Protein AF-A0A180F487-F1 (afdb_monomer)

Sequence (135 aa):
MVRAKCQLHAMEHLHHRNARVTALKTRQIEFYTQAAEEIEAEIRKPAEEDRELEEKADRITKVKGLGLITAVTVLCETNGFRLFDNIRQAVSYAGLDVVLKESGKFKGRTRISKKGNAAVRQCLFNAGPAGSRSQ

Mean predicted aligned error: 9.25 Å

Secondary structure (DSSP, 8-state):
-HHHHHHHHHHHSSSS--HHHHHHHHHHHHHHHHHHHHHHHHHHHHHHH-HHHHHHHHHHHTSTT--HHHHHHHHHHTGGGTT-SSHHHHHHHTT-SEE--EETTEEPPPEE---S-HHHHHHHHHHHHHTTS--

pLDDT: mean 81.91, std 11.96, range [32.22, 94.06]

Foldseek 3Di:
DVVLVVVLVVLVPDPDRDPVVSVVSVVVVVVVVVVVVVVVVVLVVVCVVDPVNVVQLVVVPVPQQADSVLSSQLCVLCVNVPVDPDPVVVCVQLQQDWDFDDDPPDTDDIDRRCPHDPSNVVSVVNSVVVRVPPD

Nearest PDB structures (foldseek):
  8wt6-assembly1_D  TM=7.788E-01  e=7.119E-05  Escherichia coli
  8wt9-assembly1_D  TM=7.759E-01  e=2.575E-03  Escherichia coli
  8wt7-assembly1_C  TM=8.451E-01  e=1.916E-02  Escherichia coli
  8tqe-assembly1_E  TM=2.520E-01  e=1.948E+00  Xenorhabdus nematophila

Radius of gyration: 20.41 Å; Cα contacts (8 Å, |Δi|>4): 108; chains: 1; bounding box: 51×30×61 Å

Solvent-accessible surface area (backbone atoms only — not comparable to full-atom values): 7703 Å² total; per-residue (Å²): 108,70,70,60,52,53,48,49,53,53,51,70,71,39,96,78,59,53,69,68,60,51,53,54,50,52,53,49,52,50,53,54,49,51,54,48,53,53,52,52,52,62,56,45,52,60,39,71,70,36,64,74,52,33,58,52,30,54,62,47,34,70,44,80,42,39,47,68,69,51,27,49,51,46,34,64,80,39,60,71,50,73,87,48,95,45,70,65,56,51,36,42,46,33,13,66,37,76,38,77,49,69,57,102,90,44,84,51,77,72,39,63,55,66,79,24,44,62,67,52,34,50,48,56,60,58,20,61,65,54,54,77,70,75,123

Structure (mmCIF, N/CA/C/O backbone):
data_AF-A0A180F487-F1
#
_entry.id   AF-A0A180F487-F1
#
loop_
_atom_site.group_PDB
_atom_site.id
_atom_site.type_symbol
_atom_site.label_atom_id
_atom_site.label_alt_id
_atom_site.label_comp_id
_atom_site.label_asym_id
_atom_site.label_entity_id
_atom_site.label_seq_id
_atom_site.pdbx_PDB_ins_code
_atom_site.Cartn_x
_atom_site.Cartn_y
_atom_site.Cartn_z
_atom_site.occupancy
_atom_site.B_iso_or_equiv
_atom_site.auth_seq_id
_atom_site.auth_comp_id
_atom_site.auth_asym_id
_atom_site.auth_atom_id
_atom_site.pdbx_PDB_model_num
ATOM 1 N N . MET A 1 1 ? 6.732 0.567 -8.943 1.00 75.06 1 MET A N 1
ATOM 2 C CA . MET A 1 1 ? 6.860 1.277 -10.239 1.00 75.06 1 MET A CA 1
ATOM 3 C C . MET A 1 1 ? 7.899 2.398 -10.242 1.00 75.06 1 MET A C 1
ATOM 5 O O . MET A 1 1 ? 8.793 2.349 -11.076 1.00 75.06 1 MET A O 1
ATOM 9 N N . VAL A 1 2 ? 7.853 3.365 -9.314 1.00 79.69 2 VAL A N 1
ATOM 10 C CA . VAL A 1 2 ? 8.762 4.541 -9.291 1.00 79.69 2 VAL A CA 1
ATOM 11 C C . VAL A 1 2 ? 10.245 4.169 -9.420 1.00 79.69 2 VAL A C 1
ATOM 13 O O . VAL A 1 2 ? 10.925 4.644 -10.320 1.00 79.69 2 VAL A O 1
ATOM 16 N N . ARG A 1 3 ? 10.734 3.237 -8.593 1.00 82.31 3 ARG A N 1
ATOM 17 C CA . ARG A 1 3 ? 12.135 2.784 -8.635 1.00 82.31 3 ARG A CA 1
ATOM 18 C C . ARG A 1 3 ? 12.537 2.183 -9.986 1.00 82.31 3 ARG A C 1
ATOM 20 O O . ARG A 1 3 ? 13.636 2.451 -10.451 1.00 82.31 3 ARG A O 1
ATOM 27 N N . ALA A 1 4 ? 11.658 1.399 -10.609 1.00 83.00 4 ALA A N 1
ATOM 28 C CA . ALA A 1 4 ? 11.923 0.785 -11.909 1.00 83.00 4 ALA A CA 1
ATOM 29 C C . ALA A 1 4 ? 12.000 1.843 -13.023 1.00 83.00 4 ALA A C 1
ATOM 31 O O . ALA A 1 4 ? 12.895 1.778 -13.858 1.00 83.00 4 ALA A O 1
ATOM 32 N N . LYS A 1 5 ? 11.133 2.867 -12.983 1.00 85.19 5 LYS A N 1
ATOM 33 C CA . LYS A 1 5 ? 11.191 4.018 -13.902 1.00 85.19 5 LYS A CA 1
ATOM 34 C C . LYS A 1 5 ? 12.473 4.837 -13.709 1.00 85.19 5 LYS A C 1
ATOM 36 O O . LYS A 1 5 ? 13.135 5.160 -14.687 1.00 85.19 5 LYS A O 1
ATOM 41 N N . CYS A 1 6 ? 12.882 5.097 -12.464 1.00 87.06 6 CYS A N 1
ATOM 42 C CA . CYS A 1 6 ? 14.160 5.761 -12.177 1.00 87.06 6 CYS A CA 1
ATOM 43 C C . CYS A 1 6 ? 15.366 4.944 -12.667 1.00 87.06 6 CYS A C 1
ATOM 45 O O . CYS A 1 6 ? 16.328 5.509 -13.173 1.00 87.06 6 CYS A O 1
ATOM 47 N N . GLN A 1 7 ? 15.316 3.616 -12.528 1.00 86.19 7 GLN A N 1
ATOM 48 C CA . GLN A 1 7 ? 16.355 2.723 -13.042 1.00 86.19 7 GLN A CA 1
ATOM 49 C C . GLN A 1 7 ? 16.417 2.748 -14.568 1.00 86.19 7 GLN A C 1
ATOM 51 O O . GLN A 1 7 ? 17.514 2.839 -15.105 1.00 86.19 7 GLN A O 1
ATOM 56 N N . LEU A 1 8 ? 15.271 2.707 -15.256 1.00 88.00 8 LEU A N 1
ATOM 57 C CA . LEU A 1 8 ? 15.217 2.832 -16.713 1.00 88.00 8 LEU A CA 1
ATOM 58 C C . LEU A 1 8 ? 15.822 4.165 -17.166 1.00 88.00 8 LEU A C 1
ATOM 60 O O . LEU A 1 8 ? 16.715 4.161 -18.003 1.00 88.00 8 LEU A O 1
ATOM 64 N N . HIS A 1 9 ? 15.416 5.273 -16.543 1.00 86.81 9 HIS A N 1
ATOM 65 C CA . HIS A 1 9 ? 15.960 6.600 -16.832 1.00 86.81 9 HIS A CA 1
ATOM 66 C C . HIS A 1 9 ? 17.487 6.636 -16.664 1.00 86.81 9 HIS A C 1
ATOM 68 O O . HIS A 1 9 ? 18.208 7.046 -17.567 1.00 86.81 9 HIS A O 1
ATOM 74 N N . ALA A 1 10 ? 18.008 6.113 -15.549 1.00 87.44 10 ALA A N 1
ATOM 75 C CA . ALA A 1 10 ? 19.452 6.005 -15.350 1.00 87.44 10 ALA A CA 1
ATOM 76 C C . ALA A 1 10 ? 20.128 5.151 -16.440 1.00 87.44 10 ALA A C 1
ATOM 78 O O . ALA A 1 10 ? 21.191 5.518 -16.928 1.00 87.44 10 ALA A O 1
ATOM 79 N N . MET A 1 11 ? 19.508 4.039 -16.853 1.00 86.19 11 MET A N 1
ATOM 80 C CA . MET A 1 11 ? 20.030 3.158 -17.905 1.00 86.19 11 MET A CA 1
ATOM 81 C C . MET A 1 11 ? 20.053 3.811 -19.293 1.00 86.19 11 MET A C 1
ATOM 83 O O . MET A 1 11 ? 20.912 3.476 -20.109 1.00 86.19 11 MET A O 1
ATOM 87 N N . GLU A 1 12 ? 19.131 4.730 -19.570 1.00 85.06 12 GLU A N 1
ATOM 88 C CA . GLU A 1 12 ? 19.076 5.486 -20.824 1.00 85.06 12 GLU A CA 1
ATOM 89 C C . GLU A 1 12 ? 20.152 6.572 -20.911 1.00 85.06 12 GLU A C 1
ATOM 91 O O . GLU A 1 12 ? 20.618 6.868 -22.010 1.00 85.06 12 GLU A O 1
ATOM 96 N N . HIS A 1 13 ? 20.587 7.108 -19.767 1.00 85.56 13 HIS A N 1
ATOM 97 C CA . HIS A 1 13 ? 21.589 8.174 -19.670 1.00 85.56 13 HIS A CA 1
ATOM 98 C C . HIS A 1 13 ? 23.028 7.679 -19.409 1.00 85.56 13 HIS A C 1
ATOM 100 O O . HIS A 1 13 ? 23.933 8.491 -19.223 1.00 85.56 13 HIS A O 1
ATOM 106 N N . LEU A 1 14 ? 23.273 6.363 -19.406 1.00 81.25 14 LEU A N 1
ATOM 107 C CA . LEU A 1 14 ? 24.620 5.789 -19.283 1.00 81.25 14 LEU A CA 1
ATOM 108 C C . LEU A 1 14 ? 25.450 5.987 -20.565 1.00 81.25 14 LEU A C 1
ATOM 110 O O . LEU A 1 14 ? 24.953 5.791 -21.672 1.00 81.25 14 LEU A O 1
ATOM 114 N N . HIS A 1 15 ? 26.753 6.254 -20.405 1.00 75.44 15 HIS A N 1
ATOM 115 C CA . HIS A 1 15 ? 27.716 6.400 -21.512 1.00 75.44 15 HIS A CA 1
ATOM 116 C C . HIS A 1 15 ? 27.774 5.183 -22.456 1.00 75.44 15 HIS A C 1
ATOM 118 O O . HIS A 1 15 ? 27.992 5.343 -23.654 1.00 75.44 15 HIS A O 1
ATOM 124 N N . HIS A 1 16 ? 27.538 3.972 -21.941 1.00 78.19 16 HIS A N 1
ATOM 125 C CA . HIS A 1 16 ? 27.396 2.754 -22.741 1.00 78.19 16 HIS A CA 1
ATOM 126 C C . HIS A 1 16 ? 25.973 2.207 -22.618 1.00 78.19 16 HIS A C 1
ATOM 128 O O . HIS A 1 16 ? 25.679 1.362 -21.768 1.00 78.19 16 HIS A O 1
ATOM 134 N N . ARG A 1 17 ? 25.070 2.697 -23.472 1.00 76.44 17 ARG A N 1
ATOM 135 C CA . ARG A 1 17 ? 23.682 2.229 -23.506 1.00 76.44 17 ARG A CA 1
ATOM 136 C C . ARG A 1 17 ? 23.606 0.827 -24.104 1.00 76.44 17 ARG A C 1
ATOM 138 O O . ARG A 1 17 ? 23.983 0.601 -25.251 1.00 76.44 17 ARG A O 1
ATOM 145 N N . ASN A 1 18 ? 23.036 -0.109 -23.351 1.00 85.94 18 ASN A N 1
ATOM 146 C CA . ASN A 1 18 ? 22.671 -1.419 -23.876 1.00 85.94 18 ASN A CA 1
ATOM 147 C C . ASN A 1 18 ? 21.192 -1.415 -24.287 1.00 85.94 18 ASN A C 1
ATOM 149 O O . ASN A 1 18 ? 20.306 -1.568 -23.444 1.00 85.94 18 ASN A O 1
ATOM 153 N N . ALA A 1 19 ? 20.939 -1.264 -25.591 1.00 85.50 19 ALA A N 1
ATOM 154 C CA . ALA A 1 19 ? 19.588 -1.183 -26.154 1.00 85.50 19 ALA A CA 1
ATOM 155 C C . ALA A 1 19 ? 18.713 -2.403 -25.811 1.00 85.50 19 ALA A C 1
ATOM 157 O O . ALA A 1 19 ? 17.512 -2.266 -25.575 1.00 85.50 19 ALA A O 1
ATOM 158 N N . ARG A 1 20 ? 19.314 -3.598 -25.718 1.00 88.38 20 ARG A N 1
ATOM 159 C CA . ARG A 1 20 ? 18.599 -4.828 -25.350 1.00 88.38 20 ARG A CA 1
ATOM 160 C C . ARG A 1 20 ? 18.132 -4.792 -23.897 1.00 88.38 20 ARG A C 1
ATOM 162 O O . ARG A 1 20 ? 17.012 -5.202 -23.604 1.00 88.38 20 ARG A O 1
ATOM 169 N N . VAL A 1 21 ? 18.975 -4.303 -22.988 1.00 88.00 21 VAL A N 1
ATOM 170 C CA . VAL A 1 21 ? 18.644 -4.215 -21.557 1.00 88.00 21 VAL A CA 1
ATOM 171 C C . VAL A 1 21 ? 17.562 -3.167 -21.313 1.00 88.00 21 VAL A C 1
ATOM 173 O O . VAL A 1 21 ? 16.620 -3.445 -20.571 1.00 88.00 21 VAL A O 1
ATOM 176 N N . THR A 1 22 ? 17.646 -2.002 -21.966 1.00 89.19 22 THR A N 1
ATOM 177 C CA . THR A 1 22 ? 16.609 -0.967 -21.845 1.00 89.19 22 THR A CA 1
ATOM 178 C C . THR A 1 22 ? 15.274 -1.462 -22.391 1.00 89.19 22 THR A C 1
ATOM 180 O O . THR A 1 22 ? 14.278 -1.374 -21.684 1.00 89.19 22 THR A O 1
ATOM 183 N N . ALA A 1 23 ? 15.257 -2.089 -23.574 1.00 89.62 23 ALA A N 1
ATOM 184 C CA . ALA A 1 23 ? 14.033 -2.651 -24.152 1.00 89.62 23 ALA A CA 1
ATOM 185 C C . ALA A 1 23 ? 13.392 -3.718 -23.246 1.00 89.62 23 ALA A C 1
ATOM 187 O O . ALA A 1 23 ? 12.179 -3.719 -23.040 1.00 89.62 23 ALA A O 1
ATOM 188 N N . LEU A 1 24 ? 14.205 -4.596 -22.646 1.00 91.56 24 LEU A N 1
ATOM 189 C CA . LEU A 1 24 ? 13.714 -5.600 -21.701 1.00 91.56 24 LEU A CA 1
ATOM 190 C C . LEU A 1 24 ? 13.117 -4.956 -20.443 1.00 91.56 24 LEU A C 1
ATOM 192 O O . LEU A 1 24 ? 12.070 -5.403 -19.976 1.00 91.56 24 LEU A O 1
ATOM 196 N N . LYS A 1 25 ? 13.746 -3.907 -19.895 1.00 89.38 25 LYS A N 1
ATOM 197 C CA . LYS A 1 25 ? 13.193 -3.188 -18.738 1.00 89.38 25 LYS A CA 1
ATOM 198 C C . LYS A 1 25 ? 11.918 -2.429 -19.058 1.00 89.38 25 LYS A C 1
ATOM 200 O O . LYS A 1 25 ? 10.998 -2.496 -18.248 1.00 89.38 25 LYS A O 1
ATOM 205 N N . THR A 1 26 ? 11.833 -1.783 -20.214 1.00 92.62 26 THR A N 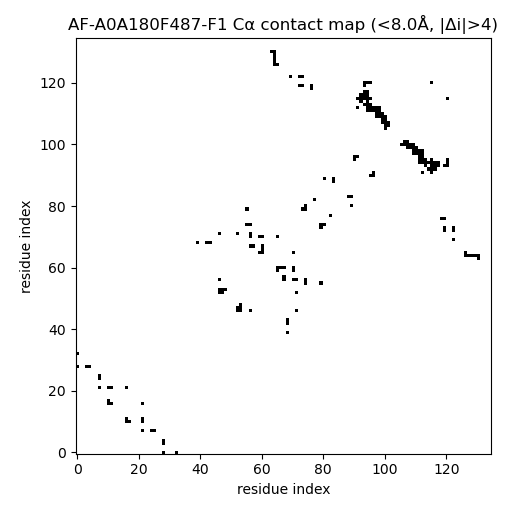1
ATOM 206 C CA . THR A 1 26 ? 10.604 -1.121 -20.662 1.00 92.62 26 THR A CA 1
ATOM 207 C C . THR A 1 26 ? 9.454 -2.119 -20.739 1.00 92.62 26 THR A C 1
ATOM 209 O O . THR A 1 26 ? 8.449 -1.927 -20.061 1.00 92.62 26 THR A O 1
ATOM 212 N N . ARG A 1 27 ? 9.654 -3.258 -21.415 1.00 93.75 27 ARG A N 1
ATOM 213 C CA . ARG A 1 27 ? 8.633 -4.312 -21.513 1.00 93.75 27 ARG A CA 1
ATOM 214 C C . ARG A 1 27 ? 8.200 -4.855 -20.149 1.00 93.75 27 ARG A C 1
ATOM 216 O O . ARG A 1 27 ? 7.027 -5.139 -19.937 1.00 93.75 27 ARG A O 1
ATOM 223 N N . GLN A 1 28 ? 9.136 -5.009 -19.209 1.00 92.50 28 GLN A N 1
ATOM 224 C CA . GLN A 1 28 ? 8.799 -5.414 -17.840 1.00 92.50 28 GLN A CA 1
ATOM 225 C C . GLN A 1 28 ? 7.949 -4.362 -17.122 1.00 92.50 28 GLN A C 1
ATOM 227 O O . GLN A 1 28 ? 6.993 -4.721 -16.443 1.00 92.50 28 GLN A O 1
ATOM 232 N N . ILE A 1 29 ? 8.288 -3.076 -17.254 1.00 92.69 29 ILE A N 1
ATOM 233 C CA . ILE A 1 29 ? 7.509 -1.983 -16.659 1.00 92.69 29 ILE A CA 1
ATOM 234 C C . ILE A 1 29 ? 6.097 -1.972 -17.243 1.00 92.69 29 ILE A C 1
ATOM 236 O O . ILE A 1 29 ? 5.145 -1.893 -16.475 1.00 92.69 29 ILE A O 1
ATOM 240 N N . GLU A 1 30 ? 5.951 -2.089 -18.560 1.00 93.88 30 GLU A N 1
ATOM 241 C CA . GLU A 1 30 ? 4.647 -2.146 -19.232 1.00 93.88 30 GLU A CA 1
ATOM 242 C C . GLU A 1 30 ? 3.810 -3.323 -18.730 1.00 93.88 30 GLU A C 1
ATOM 244 O O . GLU A 1 30 ? 2.695 -3.112 -18.263 1.00 93.88 30 GLU A O 1
ATOM 249 N N . PHE A 1 3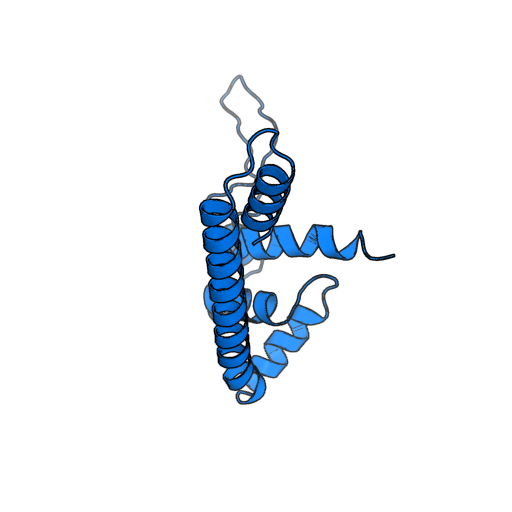1 ? 4.386 -4.529 -18.699 1.00 94.06 31 PHE A N 1
ATOM 250 C CA . PHE A 1 31 ? 3.710 -5.722 -18.186 1.00 94.06 31 PHE A CA 1
ATOM 251 C C . PHE A 1 31 ? 3.190 -5.528 -16.755 1.00 94.06 31 PHE A C 1
ATOM 253 O O . PHE A 1 31 ? 2.027 -5.797 -16.474 1.00 94.06 31 PHE A O 1
ATOM 260 N N . TYR A 1 32 ? 4.029 -5.021 -15.846 1.00 92.44 32 TYR A N 1
ATOM 261 C CA . TYR A 1 32 ? 3.601 -4.775 -14.467 1.00 92.44 32 TYR A CA 1
ATOM 262 C C . TYR A 1 32 ? 2.617 -3.609 -14.338 1.00 92.44 32 TYR A C 1
ATOM 264 O O . TYR A 1 32 ? 1.851 -3.591 -13.380 1.00 92.44 32 TYR A O 1
ATOM 272 N N . THR A 1 33 ? 2.645 -2.635 -15.255 1.00 91.25 33 THR A N 1
ATOM 273 C CA . THR A 1 33 ? 1.651 -1.548 -15.283 1.00 91.25 33 THR A CA 1
ATOM 274 C C . THR A 1 33 ? 0.288 -2.123 -15.626 1.00 91.25 33 THR A C 1
ATOM 276 O O . THR A 1 33 ? -0.653 -1.943 -14.865 1.00 91.25 33 THR A O 1
ATOM 279 N N . GLN A 1 34 ? 0.220 -2.884 -16.715 1.00 94.06 34 GLN A N 1
ATOM 280 C CA . GLN A 1 34 ? -1.019 -3.478 -17.186 1.00 94.06 34 GLN A CA 1
ATOM 281 C C . GLN A 1 34 ? -1.598 -4.465 -16.165 1.00 94.06 34 GLN A C 1
ATOM 283 O O . GLN A 1 34 ? -2.767 -4.369 -15.817 1.00 94.06 34 GLN A O 1
ATOM 288 N N . ALA A 1 35 ? -0.767 -5.350 -15.604 1.00 92.38 35 ALA A N 1
ATOM 289 C CA . ALA A 1 35 ? -1.216 -6.279 -14.569 1.00 92.38 35 ALA A CA 1
ATOM 290 C C . ALA A 1 35 ? -1.756 -5.553 -13.322 1.00 92.38 35 ALA A C 1
ATOM 292 O O . ALA A 1 35 ? -2.708 -6.017 -12.702 1.00 92.38 35 ALA A O 1
ATOM 293 N N . ALA A 1 36 ? -1.163 -4.413 -12.943 1.00 89.19 36 ALA A N 1
ATOM 294 C CA . ALA A 1 36 ? -1.672 -3.612 -11.833 1.00 89.19 36 ALA A CA 1
ATOM 295 C C . ALA A 1 36 ? -3.038 -2.993 -12.161 1.00 89.19 36 ALA A C 1
ATOM 297 O O . ALA A 1 36 ? -3.939 -3.077 -11.336 1.00 89.19 36 ALA A O 1
ATOM 298 N N . GLU A 1 37 ? -3.211 -2.430 -13.358 1.00 91.06 37 GLU A N 1
ATOM 299 C CA . GLU A 1 37 ? -4.487 -1.856 -13.807 1.00 91.06 37 GLU A CA 1
ATOM 300 C C . GLU A 1 37 ? -5.602 -2.909 -13.885 1.00 91.06 37 GLU A C 1
ATOM 302 O O . GLU A 1 37 ? -6.724 -2.656 -13.448 1.00 91.06 37 GLU A O 1
ATOM 307 N N . GLU A 1 38 ? -5.290 -4.109 -14.380 1.00 93.31 38 GLU A N 1
ATOM 308 C CA . GLU A 1 38 ? -6.225 -5.238 -14.430 1.00 93.31 38 GLU A CA 1
ATOM 309 C C . GLU A 1 38 ? -6.685 -5.643 -13.022 1.00 93.31 38 GLU A C 1
ATOM 311 O O . GLU A 1 38 ? -7.887 -5.733 -12.764 1.00 93.31 38 GLU A O 1
ATOM 316 N N . ILE A 1 39 ? -5.747 -5.794 -12.081 1.00 90.81 39 ILE A N 1
ATOM 317 C CA . ILE A 1 39 ? -6.062 -6.110 -10.679 1.00 90.81 39 ILE A CA 1
ATOM 318 C C . ILE A 1 39 ? -6.881 -4.985 -10.030 1.00 90.81 39 ILE A C 1
ATOM 320 O O . ILE A 1 39 ? -7.836 -5.252 -9.302 1.00 90.81 39 ILE A O 1
ATOM 324 N N . GLU A 1 40 ? -6.540 -3.720 -10.279 1.00 88.88 40 GLU A N 1
ATOM 325 C CA . GLU A 1 40 ? -7.296 -2.583 -9.745 1.00 88.88 40 GLU A CA 1
ATOM 326 C C . GLU A 1 40 ? -8.741 -2.563 -10.266 1.00 88.88 40 GLU A C 1
ATOM 328 O O . GLU A 1 40 ? -9.669 -2.292 -9.498 1.00 88.88 40 GLU A O 1
ATOM 333 N N . ALA A 1 41 ? -8.953 -2.900 -11.540 1.00 88.94 41 ALA A N 1
ATOM 334 C CA . ALA A 1 41 ? -10.285 -3.033 -12.119 1.00 88.94 41 ALA A CA 1
ATOM 335 C C . ALA A 1 41 ? -11.066 -4.212 -11.514 1.00 88.94 41 ALA A C 1
ATOM 337 O O . ALA A 1 41 ? -12.259 -4.079 -11.232 1.00 88.94 41 ALA A O 1
ATOM 338 N N . GLU A 1 42 ? -10.409 -5.348 -11.268 1.00 89.38 42 GLU A N 1
ATOM 339 C CA . GLU A 1 42 ? -11.021 -6.497 -10.591 1.00 89.38 42 GLU A CA 1
ATOM 340 C C . GLU A 1 42 ? -11.416 -6.198 -9.146 1.00 89.38 42 GLU A C 1
ATOM 342 O O . GLU A 1 42 ? -12.449 -6.685 -8.704 1.00 89.38 42 GLU A O 1
ATOM 347 N N . ILE A 1 43 ? -10.647 -5.378 -8.423 1.00 86.62 43 ILE A N 1
ATOM 348 C CA . ILE A 1 43 ? -10.986 -4.938 -7.059 1.00 86.62 43 ILE A CA 1
ATOM 349 C C . ILE A 1 43 ? -12.161 -3.956 -7.071 1.00 86.62 43 ILE A C 1
ATOM 351 O O . ILE A 1 43 ? -12.988 -3.957 -6.159 1.00 86.62 43 ILE A O 1
ATOM 355 N N . ARG A 1 44 ? -12.242 -3.098 -8.092 1.00 86.31 44 ARG A N 1
ATOM 356 C CA . ARG A 1 44 ? -13.286 -2.076 -8.193 1.00 86.31 44 ARG A CA 1
ATOM 357 C C . ARG A 1 44 ? -14.675 -2.683 -8.412 1.00 86.31 44 ARG A C 1
ATOM 359 O O . ARG A 1 44 ? -15.615 -2.223 -7.780 1.00 86.31 44 ARG A O 1
ATOM 366 N N . LYS A 1 45 ? -14.793 -3.738 -9.226 1.00 86.75 45 LYS A N 1
ATOM 367 C CA . LYS A 1 45 ? -16.072 -4.431 -9.483 1.00 86.75 45 LYS A CA 1
ATOM 368 C C . LYS A 1 45 ? -16.834 -4.822 -8.201 1.00 86.75 45 LYS A C 1
ATOM 370 O O . LYS A 1 45 ? -17.930 -4.309 -8.005 1.00 86.75 45 LYS A O 1
ATOM 375 N N . PRO A 1 46 ? -16.279 -5.637 -7.282 1.00 83.62 46 PRO A N 1
ATOM 376 C CA . PRO A 1 46 ? -16.977 -6.006 -6.054 1.00 83.62 46 PRO A CA 1
ATOM 377 C C . PRO A 1 46 ? -17.171 -4.816 -5.107 1.00 83.62 46 PRO A C 1
ATOM 379 O O . PRO A 1 46 ? -18.115 -4.820 -4.326 1.00 83.62 46 PRO A O 1
ATOM 382 N N . ALA A 1 47 ? -16.308 -3.794 -5.167 1.00 81.56 47 ALA A N 1
ATOM 383 C CA . ALA A 1 47 ? -16.468 -2.583 -4.365 1.00 81.56 47 ALA A CA 1
ATOM 384 C C . ALA A 1 47 ? -17.654 -1.710 -4.811 1.00 81.56 47 ALA A C 1
ATOM 386 O O . ALA A 1 47 ? -18.190 -0.983 -3.982 1.00 81.56 47 ALA A O 1
ATOM 387 N N . GLU A 1 48 ? -18.044 -1.778 -6.086 1.00 80.31 48 GLU A N 1
ATOM 388 C CA . GLU A 1 48 ? -19.200 -1.068 -6.654 1.00 80.31 48 GLU A CA 1
ATOM 389 C C . GLU A 1 48 ? -20.482 -1.928 -6.623 1.00 80.31 48 GLU A C 1
ATOM 391 O O . GLU A 1 48 ? -21.586 -1.397 -6.550 1.00 80.31 48 GLU A O 1
ATOM 396 N N . GLU A 1 49 ? -20.363 -3.259 -6.659 1.00 87.00 49 GLU A N 1
ATOM 397 C CA . GLU A 1 49 ? -21.509 -4.182 -6.614 1.00 87.00 49 GLU A CA 1
ATOM 398 C C . GLU A 1 49 ? -22.056 -4.403 -5.190 1.00 87.00 49 GLU A C 1
ATOM 400 O O . GLU A 1 49 ? -23.262 -4.598 -5.008 1.00 87.00 49 GLU A O 1
ATOM 405 N N . ASP A 1 50 ? -21.195 -4.373 -4.167 1.00 87.81 50 ASP A N 1
ATOM 406 C CA . ASP A 1 50 ? -21.597 -4.507 -2.765 1.00 87.81 50 ASP A CA 1
ATOM 407 C C . ASP A 1 50 ? -21.863 -3.132 -2.138 1.00 87.81 50 ASP A C 1
ATOM 409 O O . ASP A 1 50 ? -20.948 -2.401 -1.760 1.00 87.81 50 ASP A O 1
ATOM 413 N N . ARG A 1 51 ? -23.147 -2.811 -1.952 1.00 87.50 51 ARG A N 1
ATOM 414 C CA . ARG A 1 51 ? -23.597 -1.547 -1.355 1.00 87.50 51 ARG A CA 1
ATOM 415 C C . ARG A 1 51 ? -23.067 -1.311 0.067 1.00 87.50 51 ARG A C 1
ATOM 417 O O . ARG A 1 51 ? -22.808 -0.169 0.440 1.00 87.50 51 ARG A O 1
ATOM 424 N N . GLU A 1 52 ? -22.912 -2.354 0.889 1.00 86.88 52 GLU A N 1
ATOM 425 C CA . GLU A 1 52 ? -22.361 -2.192 2.246 1.00 86.88 52 GLU A CA 1
ATOM 426 C C . GLU A 1 52 ? -20.869 -1.834 2.175 1.00 86.88 52 GLU A C 1
ATOM 428 O O . GLU A 1 52 ? -20.375 -1.022 2.969 1.00 86.88 52 GLU A O 1
ATOM 433 N N . LEU A 1 53 ? -20.150 -2.433 1.225 1.00 84.75 53 LEU A N 1
ATOM 434 C CA . LEU A 1 53 ? -18.741 -2.154 0.979 1.00 84.75 53 LEU A CA 1
ATOM 435 C C . LEU A 1 53 ? -18.537 -0.754 0.388 1.00 84.75 53 LEU A C 1
ATOM 437 O O . LEU A 1 53 ? -17.686 -0.018 0.893 1.00 84.75 53 LEU A O 1
ATOM 441 N N . GLU A 1 54 ? -19.345 -0.369 -0.599 1.00 87.44 54 GLU A N 1
ATOM 442 C CA . GLU A 1 54 ? -19.353 0.956 -1.225 1.00 87.44 54 GLU A CA 1
ATOM 443 C C . GLU A 1 54 ? -19.552 2.052 -0.169 1.00 87.44 54 GLU A C 1
ATOM 445 O O . GLU A 1 54 ? -18.704 2.928 0.003 1.00 87.44 54 GLU A O 1
ATOM 450 N N . GLU A 1 55 ? -20.607 1.949 0.649 1.00 89.44 55 GLU A N 1
ATOM 451 C CA . GLU A 1 55 ? -20.911 2.939 1.687 1.00 89.44 55 GLU A CA 1
ATOM 452 C C . GLU A 1 55 ? -19.798 3.071 2.739 1.00 89.44 55 GLU A C 1
ATOM 454 O O . GLU A 1 55 ? -19.597 4.148 3.317 1.00 89.44 55 GLU A O 1
ATOM 459 N N . LYS A 1 56 ? -19.091 1.980 3.054 1.00 88.06 56 LYS A N 1
ATOM 460 C CA . LYS A 1 56 ? -17.952 2.009 3.983 1.00 88.06 56 LYS A CA 1
ATOM 461 C C . LYS A 1 56 ? -16.715 2.608 3.332 1.00 88.06 56 LYS A C 1
ATOM 463 O O . LYS A 1 56 ? -16.022 3.394 3.983 1.00 88.06 56 LYS A O 1
ATOM 468 N N . ALA A 1 57 ? -16.440 2.257 2.080 1.00 88.06 57 ALA A N 1
ATOM 469 C CA . ALA A 1 57 ? -15.323 2.802 1.327 1.00 88.06 57 ALA A CA 1
ATOM 470 C C . ALA A 1 57 ? -15.486 4.317 1.151 1.00 88.06 57 ALA A C 1
ATOM 472 O O . ALA A 1 57 ? -14.563 5.061 1.480 1.00 88.06 57 ALA A O 1
ATOM 473 N N . ASP A 1 58 ? -16.684 4.780 0.793 1.00 88.31 58 ASP A N 1
ATOM 474 C CA . ASP A 1 58 ? -17.028 6.198 0.643 1.00 88.31 58 ASP A CA 1
ATOM 475 C C . ASP A 1 58 ? -16.843 7.012 1.923 1.00 88.31 58 ASP A C 1
ATOM 477 O O . ASP A 1 58 ? -16.417 8.170 1.904 1.00 88.31 58 ASP A O 1
ATOM 481 N N . ARG A 1 59 ? -17.134 6.422 3.086 1.00 87.94 59 ARG A N 1
ATOM 482 C CA . ARG A 1 59 ? -16.866 7.085 4.371 1.00 87.94 59 ARG A CA 1
ATOM 483 C C . ARG A 1 59 ? -15.373 7.294 4.605 1.00 87.94 59 ARG A C 1
ATOM 485 O O . ARG A 1 59 ? -14.998 8.313 5.180 1.00 87.94 59 ARG A O 1
ATOM 492 N N . ILE A 1 60 ? -14.534 6.355 4.173 1.00 85.75 60 ILE A N 1
ATOM 493 C CA . ILE A 1 60 ? -13.080 6.428 4.345 1.00 85.75 60 ILE A CA 1
ATOM 494 C C . ILE A 1 60 ? -12.457 7.377 3.313 1.00 85.75 60 ILE A C 1
ATOM 496 O O . ILE A 1 60 ? -11.617 8.197 3.679 1.00 85.75 60 ILE A O 1
ATOM 500 N N . THR A 1 61 ? -12.880 7.325 2.048 1.00 86.75 61 THR A N 1
ATOM 501 C CA . THR A 1 61 ? -12.338 8.169 0.964 1.00 86.75 61 THR A CA 1
ATOM 502 C C . THR A 1 61 ? -12.658 9.658 1.130 1.00 86.75 61 THR A C 1
ATOM 504 O O . THR A 1 61 ? -11.940 10.500 0.593 1.00 86.75 61 THR A O 1
ATOM 507 N N . LYS A 1 62 ? -13.660 10.024 1.945 1.00 86.38 62 LYS A N 1
ATOM 508 C CA . LYS A 1 62 ? -13.899 11.421 2.370 1.00 86.38 62 LYS A CA 1
ATOM 509 C C . LYS A 1 62 ? -12.709 12.051 3.098 1.00 86.38 62 LYS A C 1
ATOM 511 O O . LYS A 1 62 ? -12.591 13.276 3.137 1.00 86.38 62 LYS A O 1
ATOM 516 N N . VAL A 1 63 ? -11.824 11.247 3.685 1.00 82.38 63 VAL A N 1
ATOM 517 C CA . VAL A 1 63 ? -10.577 11.750 4.261 1.00 82.38 63 VAL A CA 1
ATOM 518 C C . VAL A 1 63 ? -9.621 12.119 3.129 1.00 82.38 63 VAL A C 1
ATOM 520 O O . VAL A 1 63 ? -9.216 11.276 2.329 1.00 82.38 63 VAL A O 1
ATOM 523 N N . LYS A 1 64 ? -9.214 13.393 3.087 1.00 77.00 64 LYS A N 1
ATOM 524 C CA . LYS A 1 64 ? -8.286 13.906 2.072 1.00 77.00 64 LYS A CA 1
ATOM 525 C C . LYS A 1 64 ? -7.022 13.038 2.002 1.00 77.00 64 LYS A C 1
ATOM 527 O O . LYS A 1 64 ? -6.317 12.884 2.996 1.00 77.00 64 LYS A O 1
ATOM 532 N N . GLY A 1 65 ? -6.717 12.529 0.808 1.00 73.31 65 GLY A N 1
ATOM 533 C CA . GLY A 1 65 ? -5.535 11.701 0.550 1.00 73.31 65 GLY A CA 1
ATOM 534 C C . GLY A 1 65 ? -5.773 10.188 0.615 1.00 73.31 65 GLY A C 1
ATOM 535 O O . GLY A 1 65 ? -4.838 9.440 0.334 1.00 73.31 65 GLY A O 1
ATOM 536 N N . LEU A 1 66 ? -6.991 9.722 0.930 1.00 81.75 66 LEU A N 1
ATOM 537 C CA . LEU A 1 66 ? -7.370 8.308 0.826 1.00 81.75 66 LEU A CA 1
ATOM 538 C C . LEU A 1 66 ? -8.128 8.033 -0.479 1.00 81.75 66 LEU A C 1
ATOM 540 O O . LEU A 1 66 ? -9.204 8.573 -0.710 1.00 81.75 66 LEU A O 1
ATOM 544 N N . GLY A 1 67 ? -7.561 7.172 -1.328 1.00 84.94 67 GLY A N 1
ATOM 545 C CA . GLY A 1 67 ? -8.224 6.660 -2.532 1.00 84.94 67 GLY A CA 1
ATOM 546 C C . GLY A 1 67 ? -8.994 5.361 -2.273 1.00 84.94 67 GLY A C 1
ATOM 547 O O . GLY A 1 67 ? -8.796 4.712 -1.243 1.00 84.94 67 GLY A O 1
ATOM 548 N N . LEU A 1 68 ? -9.829 4.950 -3.234 1.00 86.31 68 LEU A N 1
ATOM 549 C CA . LEU A 1 68 ? -10.683 3.754 -3.144 1.00 86.31 68 LEU A CA 1
ATOM 550 C C . LEU A 1 68 ? -9.897 2.490 -2.770 1.00 86.31 68 LEU A C 1
ATOM 552 O O . LEU A 1 68 ? -10.237 1.815 -1.806 1.00 86.31 68 LEU A O 1
ATOM 556 N N . ILE A 1 69 ? -8.797 2.210 -3.473 1.00 87.50 69 ILE A N 1
ATOM 557 C CA . ILE A 1 69 ? -7.955 1.029 -3.216 1.00 87.50 69 ILE A CA 1
ATOM 558 C C . ILE A 1 69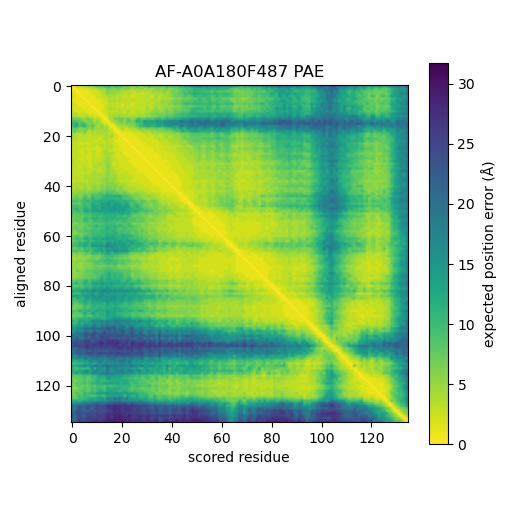 ? -7.424 1.042 -1.780 1.00 87.50 69 ILE A C 1
ATOM 560 O O . ILE A 1 69 ? -7.411 0.015 -1.106 1.00 87.50 69 ILE A O 1
ATOM 564 N N . THR A 1 70 ? -7.019 2.214 -1.279 1.00 86.69 70 THR A N 1
ATOM 565 C CA . THR A 1 70 ? -6.548 2.369 0.103 1.00 86.69 70 THR A CA 1
ATOM 566 C C . THR A 1 70 ? -7.674 2.115 1.103 1.00 86.69 70 THR A C 1
ATOM 568 O O . THR A 1 70 ? -7.450 1.435 2.101 1.00 86.69 70 THR A O 1
ATOM 571 N N . ALA A 1 71 ? -8.879 2.617 0.829 1.00 88.31 71 ALA A N 1
ATOM 572 C CA . ALA A 1 71 ? -10.051 2.392 1.668 1.00 88.31 71 ALA A CA 1
ATOM 573 C C . ALA A 1 71 ? -10.441 0.908 1.721 1.00 88.31 71 ALA A C 1
ATOM 575 O O . ALA A 1 71 ? -10.566 0.354 2.812 1.00 88.31 71 ALA A O 1
ATOM 576 N N . VAL A 1 72 ? -10.540 0.248 0.564 1.00 88.75 72 VAL A N 1
ATOM 577 C CA . VAL A 1 72 ? -10.828 -1.191 0.456 1.00 88.75 72 VAL A CA 1
ATOM 578 C C . VAL A 1 72 ? -9.754 -2.012 1.166 1.00 88.75 72 VAL A C 1
ATOM 580 O O . VAL A 1 72 ? -10.085 -2.873 1.972 1.00 88.75 72 VAL A O 1
ATOM 583 N N . THR A 1 73 ? -8.471 -1.689 0.972 1.00 88.19 73 THR A N 1
ATOM 584 C CA . THR A 1 73 ? -7.365 -2.372 1.668 1.00 88.19 73 THR A CA 1
ATOM 585 C C . THR A 1 73 ? -7.516 -2.270 3.186 1.00 88.19 73 THR A C 1
ATOM 587 O O . THR A 1 73 ? -7.416 -3.274 3.885 1.00 88.19 73 THR A O 1
ATOM 590 N N . VAL A 1 74 ? -7.804 -1.077 3.719 1.00 88.06 74 VAL A N 1
ATOM 591 C CA . VAL A 1 74 ? -8.026 -0.897 5.162 1.00 88.06 74 VAL A CA 1
ATOM 592 C C . VAL A 1 74 ? -9.239 -1.700 5.630 1.00 88.06 74 VAL A C 1
ATOM 594 O O . VAL A 1 74 ? -9.159 -2.350 6.670 1.00 88.06 74 VAL A O 1
ATOM 597 N N . LEU A 1 75 ? -10.341 -1.702 4.879 1.00 88.94 75 LEU A N 1
ATOM 598 C CA . LEU A 1 75 ? -11.536 -2.477 5.218 1.00 88.94 75 LEU A CA 1
ATOM 599 C C . LEU A 1 75 ? -11.261 -3.984 5.235 1.00 88.94 75 LEU A C 1
ATOM 601 O O . LEU A 1 75 ? -11.650 -4.641 6.197 1.00 88.94 75 LEU A O 1
ATOM 605 N N . CYS A 1 76 ? -10.549 -4.523 4.247 1.00 88.06 76 CYS A N 1
ATOM 606 C CA . CYS A 1 76 ? -10.182 -5.939 4.201 1.00 88.06 76 CYS A CA 1
ATOM 607 C C . CYS A 1 76 ? -9.259 -6.325 5.366 1.00 88.06 76 CYS A C 1
ATOM 609 O O . CYS A 1 76 ? -9.542 -7.274 6.092 1.00 88.06 76 CYS A O 1
ATOM 611 N N . GLU A 1 77 ? -8.203 -5.546 5.610 1.00 86.62 77 GLU A N 1
ATOM 612 C CA . GLU A 1 77 ? -7.218 -5.811 6.672 1.00 86.62 77 GLU A CA 1
ATOM 613 C C . GLU A 1 77 ? -7.787 -5.667 8.091 1.00 86.62 77 GLU A C 1
ATOM 615 O O . GLU A 1 77 ? -7.218 -6.183 9.056 1.00 86.62 77 GLU A O 1
ATOM 620 N N . THR A 1 78 ? -8.891 -4.931 8.238 1.00 87.12 78 THR A N 1
ATOM 621 C CA . THR A 1 78 ? -9.588 -4.714 9.516 1.00 87.12 78 THR A CA 1
ATOM 622 C C . THR A 1 78 ? -10.876 -5.522 9.640 1.00 87.12 78 THR A C 1
ATOM 624 O O . THR A 1 78 ? -11.559 -5.409 10.660 1.00 87.12 78 THR A O 1
ATOM 627 N N . ASN A 1 79 ? -11.233 -6.305 8.616 1.00 85.75 79 ASN A N 1
ATOM 628 C CA . ASN A 1 79 ? -12.528 -6.971 8.493 1.00 85.75 79 ASN A CA 1
ATOM 629 C C . ASN A 1 79 ? -13.709 -6.010 8.763 1.00 85.75 79 ASN A C 1
ATOM 631 O O . ASN A 1 79 ? -14.589 -6.273 9.586 1.00 85.75 79 ASN A O 1
ATOM 635 N N . GLY A 1 80 ? -13.675 -4.825 8.145 1.00 84.44 80 GLY A N 1
ATOM 636 C CA . GLY A 1 80 ? -14.672 -3.769 8.328 1.00 84.44 80 GLY A CA 1
ATOM 637 C C . GLY A 1 80 ? -14.752 -3.236 9.761 1.00 84.44 80 GLY A C 1
ATOM 638 O O . GLY A 1 80 ? -15.826 -2.838 10.201 1.00 84.44 80 GLY A O 1
ATOM 639 N N . PHE A 1 81 ? -13.637 -3.276 10.490 1.00 86.69 81 PHE A N 1
ATOM 640 C CA . PHE A 1 81 ? -13.514 -2.937 11.908 1.00 86.69 81 PHE A CA 1
ATOM 641 C C . PHE A 1 81 ? -14.323 -3.805 12.885 1.00 86.69 81 PHE A C 1
ATOM 643 O O . PHE A 1 81 ? -14.402 -3.475 14.065 1.00 86.69 81 PHE A O 1
ATOM 650 N N . ARG A 1 82 ? -14.878 -4.939 12.438 1.00 86.44 82 ARG A N 1
ATOM 651 C CA . ARG A 1 82 ? -15.741 -5.806 13.265 1.00 86.44 82 ARG A CA 1
ATOM 652 C C . ARG A 1 82 ? -15.048 -6.389 14.500 1.00 86.44 82 ARG A C 1
ATOM 654 O O . ARG A 1 82 ? -15.724 -6.812 15.426 1.00 86.44 82 ARG A O 1
ATOM 661 N N . LEU A 1 83 ? -13.717 -6.437 14.496 1.00 84.62 83 LEU A N 1
ATOM 662 C CA . LEU A 1 83 ? -12.899 -7.024 15.562 1.00 84.62 83 LEU A CA 1
ATOM 663 C C . LEU A 1 83 ? -12.384 -5.993 16.581 1.00 84.62 83 LEU A C 1
ATOM 665 O O . LEU A 1 83 ? -11.543 -6.334 17.411 1.00 84.62 83 LEU A O 1
ATOM 669 N N . PHE A 1 84 ? -12.834 -4.737 16.503 1.00 89.00 84 PHE A N 1
ATOM 670 C CA . PHE A 1 84 ? -12.399 -3.676 17.410 1.00 89.00 84 PHE A CA 1
ATOM 671 C C . PHE A 1 84 ? -13.571 -3.138 18.225 1.00 89.00 84 PHE A C 1
ATOM 673 O O . PHE A 1 84 ? -14.522 -2.589 17.677 1.00 89.00 84 PHE A O 1
ATOM 680 N N . ASP A 1 85 ? -13.437 -3.201 19.545 1.00 89.56 85 ASP A N 1
ATOM 681 C CA . ASP A 1 85 ? -14.385 -2.607 20.491 1.00 89.56 85 ASP A CA 1
ATOM 682 C C . ASP A 1 85 ? -14.106 -1.114 20.698 1.00 89.56 85 ASP A C 1
ATOM 684 O O . ASP A 1 85 ? -14.968 -0.348 21.128 1.00 89.56 85 ASP A O 1
ATOM 688 N N . ASN A 1 86 ? -12.866 -0.678 20.439 1.00 90.06 86 ASN A N 1
ATOM 689 C CA . ASN A 1 86 ? -12.471 0.717 20.589 1.00 90.06 86 ASN A CA 1
ATOM 690 C C . ASN A 1 86 ? -11.376 1.153 19.606 1.00 90.06 86 ASN A C 1
ATOM 692 O O . ASN A 1 86 ? -10.566 0.366 19.113 1.00 90.06 86 ASN A O 1
ATOM 696 N N . ILE A 1 87 ? -11.291 2.469 19.397 1.00 87.00 87 ILE A N 1
ATOM 697 C CA . ILE A 1 87 ? -10.318 3.079 18.484 1.00 87.00 87 ILE A CA 1
ATOM 698 C C . ILE A 1 87 ? -8.857 2.829 18.890 1.00 87.00 87 ILE A C 1
ATOM 700 O O . ILE A 1 87 ? -7.986 2.757 18.026 1.00 87.00 87 ILE A O 1
ATOM 704 N N . ARG A 1 88 ? -8.555 2.656 20.186 1.00 87.25 88 ARG A N 1
ATOM 705 C CA . ARG A 1 88 ? -7.178 2.405 20.648 1.00 87.25 88 ARG A CA 1
ATOM 706 C C . ARG A 1 88 ? -6.680 1.037 20.188 1.00 87.25 88 ARG A C 1
ATOM 708 O O . ARG A 1 88 ? -5.511 0.925 19.826 1.00 87.25 88 ARG A O 1
ATOM 715 N N . GLN A 1 89 ? -7.553 0.029 20.147 1.00 89.12 89 GLN A N 1
ATOM 716 C CA . GLN A 1 89 ? -7.226 -1.284 19.589 1.00 89.12 89 GLN A CA 1
ATOM 717 C C . GLN A 1 89 ? -6.927 -1.178 18.090 1.00 89.12 89 GLN A C 1
ATOM 719 O O . GLN A 1 89 ? -5.918 -1.716 17.647 1.00 89.12 89 GLN A O 1
ATOM 724 N N . ALA A 1 90 ? -7.718 -0.415 17.327 1.00 87.69 90 ALA A N 1
ATOM 725 C CA . ALA A 1 90 ? -7.460 -0.191 15.903 1.00 87.69 90 ALA A CA 1
ATOM 726 C C . ALA A 1 90 ? -6.125 0.547 15.658 1.00 87.69 90 ALA A C 1
ATOM 728 O O . ALA A 1 90 ? -5.348 0.168 14.781 1.00 87.69 90 ALA A O 1
ATOM 729 N N . VAL A 1 91 ? -5.807 1.562 16.470 1.00 85.06 91 VAL A N 1
ATOM 730 C CA . VAL A 1 91 ? -4.531 2.302 16.399 1.00 85.06 91 VAL A CA 1
ATOM 731 C C . VAL A 1 91 ? -3.335 1.408 16.747 1.00 85.06 91 VAL A C 1
ATOM 733 O O . VAL A 1 91 ? -2.309 1.455 16.062 1.00 85.06 91 VAL A O 1
ATOM 736 N N . SER A 1 92 ? -3.467 0.573 17.781 1.00 86.19 92 SER A N 1
ATOM 737 C CA . SER A 1 92 ? -2.442 -0.402 18.169 1.00 86.19 92 SER A CA 1
ATOM 738 C C . SER A 1 92 ? -2.269 -1.491 17.105 1.00 86.19 92 SER A C 1
ATOM 740 O O . SER A 1 92 ? -1.141 -1.828 16.744 1.00 86.19 92 SER A O 1
ATOM 742 N N . TYR A 1 93 ? -3.369 -1.960 16.507 1.00 86.69 93 TYR A N 1
ATOM 743 C CA . TYR A 1 93 ? -3.351 -2.901 15.389 1.00 86.69 93 TYR A CA 1
ATOM 744 C C . TYR A 1 93 ? -2.673 -2.317 14.151 1.00 86.69 93 TYR A C 1
ATOM 746 O O . TYR A 1 93 ? -1.882 -3.005 13.521 1.00 86.69 93 TYR A O 1
ATOM 754 N N . ALA A 1 94 ? -2.880 -1.038 13.831 1.00 85.25 94 ALA A N 1
ATOM 755 C CA . ALA A 1 94 ? -2.121 -0.353 12.781 1.00 85.25 94 ALA A CA 1
ATOM 756 C C . ALA A 1 94 ? -0.639 -0.121 13.167 1.00 85.25 94 ALA A C 1
ATOM 758 O O . ALA A 1 94 ? 0.1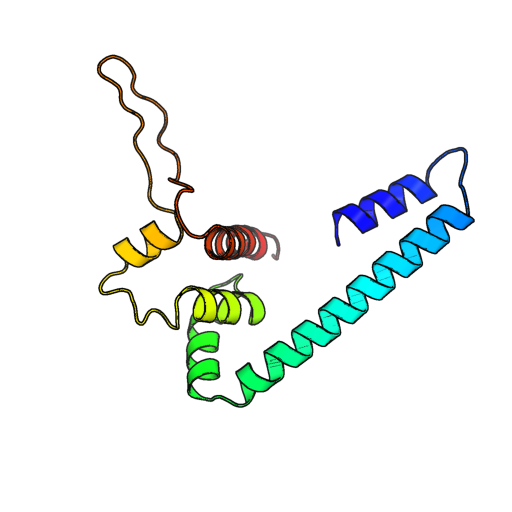93 0.229 12.326 1.00 85.25 94 ALA A O 1
ATOM 759 N N . GLY A 1 95 ? -0.269 -0.312 14.439 1.00 83.31 95 GLY A N 1
ATOM 760 C CA . GLY A 1 95 ? 1.079 -0.069 14.957 1.00 83.31 95 GLY A CA 1
ATOM 761 C C . GLY A 1 95 ? 1.471 1.410 14.946 1.00 83.31 95 GLY A C 1
ATOM 762 O O . GLY A 1 95 ? 2.658 1.724 14.780 1.00 83.31 95 GLY A O 1
ATOM 763 N N . LEU A 1 96 ? 0.472 2.294 15.050 1.00 80.56 96 LEU A N 1
ATOM 764 C CA . LEU A 1 96 ? 0.604 3.754 15.107 1.00 80.56 96 LEU A CA 1
ATOM 765 C C . LEU A 1 96 ? 0.625 4.287 16.549 1.00 80.56 96 LEU A C 1
ATOM 767 O O . LEU A 1 96 ? 0.822 5.482 16.760 1.00 80.56 96 LEU A O 1
ATOM 771 N N . ASP A 1 97 ? 0.458 3.412 17.539 1.00 82.50 97 ASP A N 1
ATOM 772 C CA . ASP A 1 97 ? 0.626 3.721 18.953 1.00 82.50 97 ASP A CA 1
ATOM 773 C C . ASP A 1 97 ? 2.071 4.134 19.270 1.00 82.50 97 ASP A C 1
ATOM 775 O O . ASP A 1 97 ? 3.037 3.643 18.679 1.00 82.50 97 ASP A O 1
ATOM 779 N N . VAL A 1 98 ? 2.230 5.073 20.202 1.00 75.75 98 VAL A N 1
ATOM 780 C CA . VAL A 1 98 ? 3.542 5.583 20.610 1.00 75.75 98 VAL A CA 1
ATOM 781 C C . VAL A 1 98 ? 4.117 4.692 21.705 1.00 75.75 98 VAL A C 1
ATOM 783 O O . VAL A 1 98 ? 3.491 4.485 22.740 1.00 75.75 98 VAL A O 1
ATOM 786 N N . VAL A 1 99 ? 5.345 4.216 21.504 1.00 76.06 99 VAL A N 1
ATOM 787 C CA . VAL A 1 99 ? 6.096 3.435 22.489 1.00 76.06 99 VAL A CA 1
ATOM 788 C C . VAL A 1 99 ? 7.172 4.309 23.121 1.00 76.06 99 VAL A C 1
ATOM 790 O O . VAL A 1 99 ? 8.040 4.872 22.442 1.00 76.06 99 VAL A O 1
ATOM 793 N N . LEU A 1 100 ? 7.123 4.392 24.449 1.00 74.12 100 LEU A N 1
ATOM 794 C CA . LEU A 1 100 ? 8.182 4.938 25.289 1.00 74.12 100 LEU A CA 1
ATOM 795 C C . LEU A 1 100 ? 9.253 3.860 25.497 1.00 74.12 100 LEU A C 1
ATOM 797 O O . LEU A 1 100 ? 8.957 2.756 25.949 1.00 74.12 100 LEU A O 1
ATOM 801 N N . LYS A 1 101 ? 10.508 4.169 25.152 1.00 64.88 101 LYS A N 1
ATOM 802 C CA . LYS A 1 101 ? 11.666 3.342 25.517 1.00 64.88 101 LYS A CA 1
ATOM 803 C C . LYS A 1 101 ? 12.342 3.964 26.729 1.00 64.88 101 LYS A C 1
ATOM 805 O O . LYS A 1 101 ? 13.200 4.833 26.575 1.00 64.88 101 LYS A O 1
ATOM 810 N N . GLU A 1 102 ? 11.956 3.500 27.909 1.00 71.56 102 GLU A N 1
ATOM 811 C CA . GLU A 1 102 ? 12.630 3.829 29.161 1.00 71.56 102 GLU A CA 1
ATOM 812 C C . GLU A 1 102 ? 13.259 2.568 29.756 1.00 71.56 102 GLU A C 1
ATOM 814 O O . GLU A 1 102 ? 12.621 1.522 29.847 1.00 71.56 102 GLU A O 1
ATOM 819 N N . SER A 1 103 ? 14.527 2.657 30.151 1.00 70.75 103 SER A N 1
ATOM 820 C CA . SER A 1 103 ? 15.177 1.621 30.956 1.00 70.75 103 SER A CA 1
ATOM 821 C C . SER A 1 103 ? 15.928 2.302 32.087 1.00 70.75 103 SER A C 1
ATOM 823 O O . SER A 1 103 ? 17.057 2.730 31.864 1.00 70.75 103 SER A O 1
ATOM 825 N N . GLY A 1 104 ? 15.301 2.447 33.261 1.00 71.88 104 GLY A N 1
ATOM 826 C CA . GLY A 1 104 ? 15.885 2.928 34.528 1.00 71.88 104 GLY A CA 1
ATOM 827 C C . GLY A 1 104 ? 16.680 4.247 34.472 1.00 71.88 104 GLY A C 1
ATOM 828 O O . GLY A 1 104 ? 16.256 5.255 35.018 1.00 71.88 104 GLY A O 1
ATOM 829 N N . LYS A 1 105 ? 17.847 4.236 33.819 1.00 70.81 105 LYS A N 1
ATOM 830 C CA . LYS A 1 105 ? 18.766 5.361 33.589 1.00 70.81 105 LYS A CA 1
ATOM 831 C C . LYS A 1 105 ? 18.632 6.036 32.213 1.00 70.81 105 LYS A C 1
ATOM 833 O O . LYS A 1 105 ? 19.224 7.090 32.010 1.00 70.81 105 LYS A O 1
ATOM 838 N N . PHE A 1 106 ? 17.900 5.454 31.260 1.00 66.94 106 PHE A N 1
ATOM 839 C CA . PHE A 1 106 ? 17.788 5.974 29.891 1.00 66.94 106 PHE A CA 1
ATOM 840 C C . PHE A 1 106 ? 16.350 6.368 29.551 1.00 66.94 106 PHE A C 1
ATOM 842 O O . PHE A 1 106 ? 15.458 5.521 29.593 1.00 66.94 106 PHE A O 1
ATOM 849 N N . LYS A 1 107 ? 16.152 7.632 29.155 1.00 70.81 107 LYS A N 1
ATOM 850 C CA . LYS A 1 107 ? 14.924 8.121 28.516 1.00 70.81 107 LYS A CA 1
ATOM 851 C C . LYS A 1 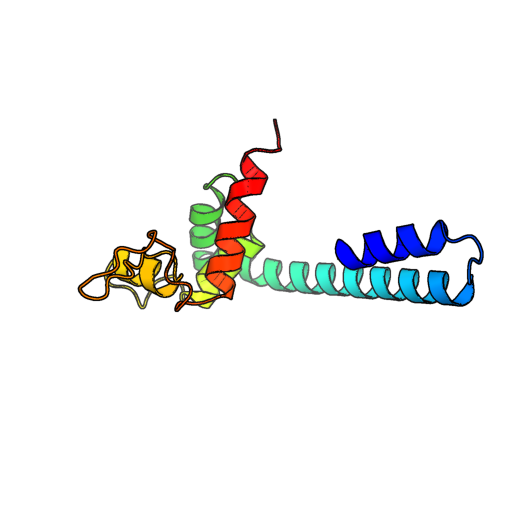107 ? 15.164 8.274 27.016 1.00 70.81 107 LYS A C 1
ATOM 853 O O . LYS A 1 107 ? 15.809 9.221 26.571 1.00 70.81 107 LYS A O 1
ATOM 858 N N . GLY A 1 108 ? 14.682 7.313 26.233 1.00 71.75 108 GLY A N 1
ATOM 859 C CA . GLY A 1 108 ? 14.741 7.367 24.776 1.00 71.75 108 GLY A CA 1
ATOM 860 C C . GLY A 1 108 ? 13.679 8.294 24.177 1.00 71.75 108 GLY A C 1
ATOM 861 O O . GLY A 1 108 ? 12.682 8.622 24.814 1.00 71.75 108 GLY A O 1
ATOM 862 N N . ARG A 1 109 ? 13.860 8.681 22.907 1.00 74.75 109 ARG A N 1
ATOM 863 C CA . ARG A 1 109 ? 12.813 9.385 22.145 1.00 74.75 109 ARG A CA 1
ATOM 864 C C . ARG A 1 109 ? 11.607 8.470 21.932 1.00 74.75 109 ARG A C 1
ATOM 866 O O . ARG A 1 109 ? 11.776 7.311 21.547 1.00 74.75 109 ARG A O 1
ATOM 873 N N . THR A 1 110 ? 10.411 9.019 22.103 1.00 80.12 110 THR A N 1
ATOM 874 C CA . THR A 1 110 ? 9.151 8.372 21.733 1.00 80.12 110 THR A CA 1
ATOM 875 C C . THR A 1 110 ? 9.129 8.070 20.234 1.00 80.12 110 THR A C 1
ATOM 877 O O . THR A 1 110 ? 9.491 8.906 19.403 1.00 80.12 110 THR A O 1
ATOM 880 N N . ARG A 1 111 ? 8.755 6.841 19.868 1.00 79.38 111 ARG A N 1
ATOM 881 C CA . ARG A 1 111 ? 8.612 6.397 18.471 1.00 79.38 111 ARG A CA 1
ATOM 882 C C . ARG A 1 111 ? 7.319 5.606 18.324 1.00 79.38 111 ARG A C 1
ATOM 884 O O . ARG A 1 111 ? 6.869 4.999 19.287 1.00 79.38 111 ARG A O 1
ATOM 891 N N . ILE A 1 112 ? 6.755 5.571 17.120 1.00 83.38 112 ILE A N 1
ATOM 892 C CA . ILE A 1 112 ? 5.653 4.649 16.821 1.00 83.38 112 ILE A CA 1
ATOM 893 C C . ILE A 1 112 ? 6.101 3.192 17.020 1.00 83.38 112 ILE A C 1
ATOM 895 O O . ILE A 1 112 ? 7.258 2.849 16.755 1.00 83.38 112 ILE A O 1
ATOM 899 N N . SER A 1 113 ? 5.180 2.346 17.469 1.00 81.06 113 SER A N 1
ATOM 900 C CA . SER A 1 113 ? 5.410 0.951 17.845 1.00 81.06 113 SER A CA 1
ATOM 901 C C . SER A 1 113 ? 5.934 0.099 16.693 1.00 81.06 113 SER A C 1
ATOM 903 O O . SER A 1 113 ? 6.855 -0.697 16.874 1.00 81.06 113 SER A O 1
ATOM 905 N N . LYS A 1 114 ? 5.365 0.270 15.489 1.00 81.12 114 LYS A N 1
ATOM 906 C CA . LYS A 1 114 ? 5.605 -0.569 14.295 1.00 81.12 114 LYS A CA 1
ATOM 907 C C . LYS A 1 114 ? 5.342 -2.075 14.486 1.00 81.12 114 LYS A C 1
ATOM 909 O O . LYS A 1 114 ? 5.614 -2.831 13.558 1.00 81.12 114 LYS A O 1
ATOM 914 N N . LYS A 1 115 ? 4.812 -2.510 15.637 1.00 81.94 115 LYS A N 1
ATOM 915 C CA . LYS A 1 115 ? 4.489 -3.918 15.941 1.00 81.94 115 LYS A CA 1
ATOM 916 C C . LYS A 1 115 ? 3.190 -4.408 15.292 1.00 81.94 115 LYS A C 1
ATOM 918 O O . LYS A 1 115 ? 2.994 -5.611 15.189 1.00 81.94 115 LYS A O 1
ATOM 923 N N . GLY A 1 116 ? 2.321 -3.487 14.880 1.00 82.50 116 GLY A N 1
ATOM 924 C CA . GLY A 1 116 ? 1.055 -3.792 14.217 1.00 82.50 116 GLY A CA 1
ATOM 925 C C . GLY A 1 116 ? 1.178 -4.052 12.710 1.00 82.50 116 GLY A C 1
ATOM 926 O O . GLY A 1 116 ? 2.273 -4.019 12.134 1.00 82.50 116 GLY A O 1
ATOM 927 N N . ASN A 1 117 ? 0.030 -4.248 12.067 1.00 84.62 117 ASN A N 1
ATOM 928 C CA . ASN A 1 117 ? -0.141 -4.548 10.654 1.00 84.62 117 ASN A CA 1
ATOM 929 C C . ASN A 1 117 ? 0.619 -3.545 9.765 1.00 84.62 117 ASN A C 1
ATOM 931 O O . A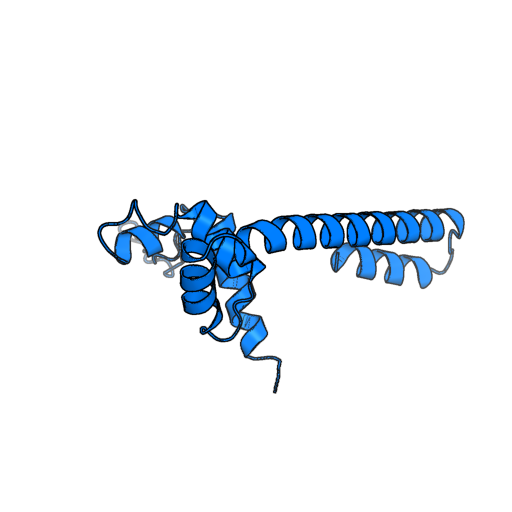SN A 1 117 ? 0.335 -2.343 9.717 1.00 84.62 117 ASN A O 1
ATOM 935 N N . ALA A 1 118 ? 1.641 -4.057 9.075 1.00 84.06 118 ALA A N 1
ATOM 936 C CA . ALA A 1 118 ? 2.517 -3.253 8.236 1.00 84.06 118 ALA A CA 1
ATOM 937 C C . ALA A 1 118 ? 1.816 -2.723 6.980 1.00 84.06 118 ALA A C 1
ATOM 939 O O . ALA A 1 118 ? 2.136 -1.610 6.561 1.00 84.06 118 ALA A O 1
ATOM 940 N N . ALA A 1 119 ? 0.860 -3.472 6.422 1.00 82.69 119 ALA A N 1
ATOM 941 C CA . ALA A 1 119 ? 0.104 -3.072 5.241 1.00 82.69 119 ALA A CA 1
ATOM 942 C C . ALA A 1 119 ? -0.790 -1.866 5.553 1.00 82.69 119 ALA A C 1
ATOM 944 O O . ALA A 1 119 ? -0.677 -0.833 4.889 1.00 82.69 119 ALA A O 1
ATOM 945 N N . VAL A 1 120 ? -1.578 -1.935 6.633 1.00 83.62 120 VAL A N 1
ATOM 946 C CA . VAL A 1 120 ? -2.420 -0.812 7.090 1.00 83.62 120 VAL A CA 1
ATOM 947 C C . VAL A 1 120 ? -1.566 0.414 7.405 1.00 83.62 120 VAL A C 1
ATOM 949 O O . VAL A 1 120 ? -1.866 1.519 6.953 1.00 83.62 120 VAL A O 1
ATOM 952 N N . ARG A 1 121 ? -0.445 0.236 8.114 1.00 87.69 121 ARG A N 1
ATOM 953 C CA . ARG A 1 121 ? 0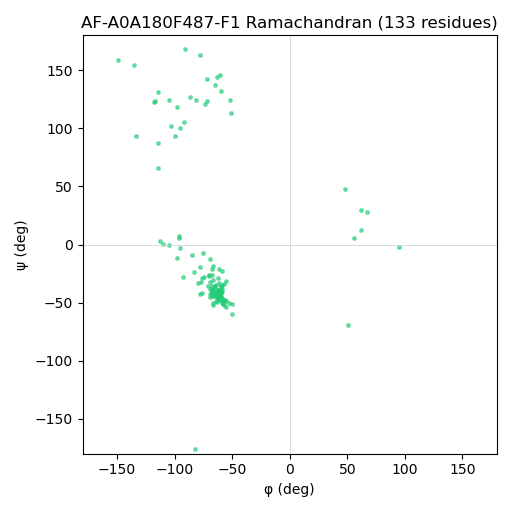.472 1.342 8.413 1.00 87.69 121 ARG A CA 1
ATOM 954 C C . ARG A 1 121 ? 1.037 1.994 7.154 1.00 87.69 121 ARG A C 1
ATOM 956 O O . ARG A 1 121 ? 1.125 3.216 7.105 1.00 87.69 121 ARG A O 1
ATOM 963 N N . GLN A 1 122 ? 1.438 1.202 6.160 1.00 83.31 122 GLN A N 1
ATOM 964 C CA . GLN A 1 122 ? 1.982 1.714 4.903 1.00 83.31 122 GLN A CA 1
ATOM 965 C C . GLN A 1 122 ? 0.918 2.478 4.111 1.00 83.31 122 GLN A C 1
ATOM 967 O O . GLN A 1 122 ? 1.208 3.559 3.601 1.00 83.31 122 GLN A O 1
ATOM 972 N N . CYS A 1 123 ? -0.305 1.949 4.054 1.00 82.06 123 CYS A N 1
ATOM 973 C CA . CYS A 1 123 ? -1.451 2.603 3.427 1.00 82.06 123 CYS A CA 1
ATOM 974 C C . CYS A 1 123 ? -1.707 3.983 4.043 1.00 82.06 123 CYS A C 1
ATOM 976 O O . CYS A 1 123 ? -1.722 4.990 3.336 1.00 82.06 123 CYS A O 1
ATOM 978 N N . LEU A 1 124 ? -1.810 4.043 5.374 1.00 81.75 124 LEU A N 1
ATOM 979 C CA . LEU A 1 124 ? -2.061 5.284 6.108 1.00 81.75 124 LEU A CA 1
ATOM 980 C C . LEU A 1 124 ? -0.886 6.268 6.013 1.00 81.75 124 LEU A C 1
ATOM 982 O O . LEU A 1 124 ? -1.091 7.471 5.858 1.00 81.75 124 LEU A O 1
ATOM 986 N N . PHE A 1 125 ? 0.352 5.769 6.059 1.00 81.69 125 PHE A N 1
ATOM 987 C CA . PHE A 1 125 ? 1.538 6.605 5.898 1.00 81.69 125 PHE A CA 1
ATOM 988 C C . PHE A 1 125 ? 1.635 7.209 4.495 1.00 81.69 125 PHE A C 1
ATOM 990 O O . PHE A 1 125 ? 2.068 8.346 4.373 1.00 81.69 125 PHE A O 1
ATOM 997 N N . ASN A 1 126 ? 1.237 6.480 3.450 1.00 73.56 126 ASN A N 1
ATOM 998 C CA . ASN A 1 126 ? 1.278 6.966 2.068 1.00 73.56 126 ASN A CA 1
ATOM 999 C C . ASN A 1 126 ? 0.143 7.947 1.746 1.00 73.56 126 ASN A C 1
ATOM 1001 O O . ASN A 1 126 ? 0.326 8.831 0.911 1.00 73.56 126 ASN A O 1
ATOM 1005 N N . ALA A 1 127 ? -0.997 7.823 2.425 1.00 67.50 127 ALA A N 1
ATOM 1006 C CA . ALA A 1 127 ? -2.128 8.734 2.284 1.00 67.50 127 AL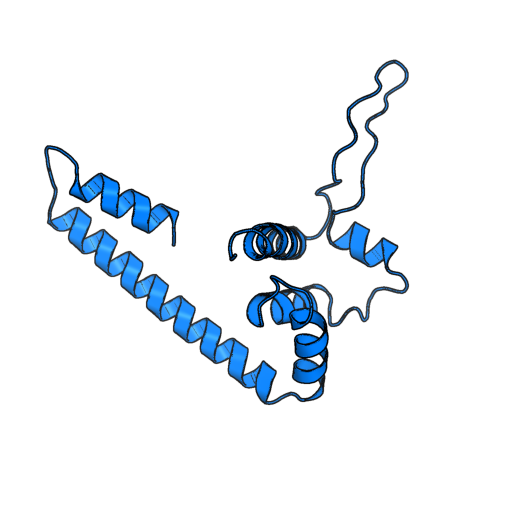A A CA 1
ATOM 1007 C C . ALA A 1 127 ? -1.835 10.149 2.814 1.00 67.50 127 ALA A C 1
ATOM 1009 O O . ALA A 1 127 ? -2.189 11.149 2.190 1.00 67.50 127 ALA A O 1
ATOM 1010 N N . GLY A 1 128 ? -1.136 10.241 3.951 1.00 55.62 128 GLY A N 1
ATOM 1011 C CA . GLY A 1 128 ? -0.834 11.508 4.629 1.00 55.62 128 GLY A CA 1
ATOM 1012 C C . GLY A 1 128 ? -0.041 12.547 3.807 1.00 55.62 128 GLY A C 1
ATOM 1013 O O . GLY A 1 128 ? -0.434 13.712 3.788 1.00 55.62 128 GLY A O 1
ATOM 1014 N N . PRO A 1 129 ? 1.063 12.193 3.120 1.00 51.44 129 PRO A N 1
ATOM 1015 C CA . PRO A 1 129 ? 1.884 13.151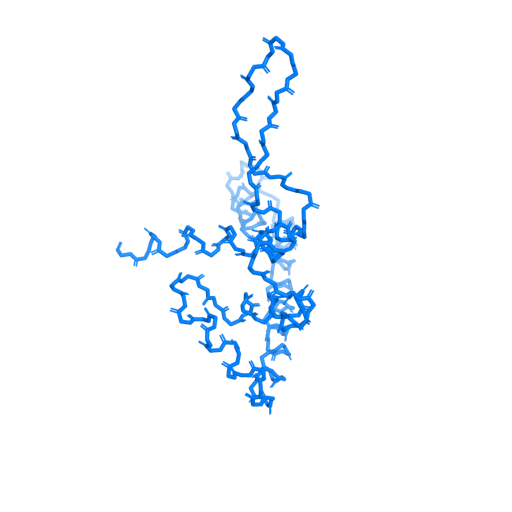 2.378 1.00 51.44 129 PRO A CA 1
ATOM 1016 C C . PRO A 1 129 ? 1.388 13.453 0.955 1.00 51.44 129 PRO A C 1
ATOM 1018 O O . PRO A 1 129 ? 1.913 14.375 0.332 1.00 51.44 129 PRO A O 1
ATOM 1021 N N . ALA A 1 130 ? 0.401 12.722 0.422 1.00 44.44 130 ALA A N 1
ATOM 1022 C CA . ALA A 1 130 ? -0.188 13.027 -0.886 1.00 44.44 130 ALA A CA 1
ATOM 1023 C C . ALA A 1 130 ? -1.160 14.225 -0.821 1.00 44.44 130 ALA A C 1
ATOM 1025 O O . ALA A 1 130 ? -1.221 15.020 -1.754 1.00 44.44 130 ALA A O 1
ATOM 1026 N N . GLY A 1 131 ? -1.856 14.418 0.309 1.00 40.06 131 GLY A N 1
ATOM 1027 C CA . GLY A 1 131 ? -2.814 15.516 0.510 1.00 40.06 131 GLY A CA 1
ATOM 1028 C C . GLY A 1 131 ? -2.203 16.908 0.744 1.00 40.06 131 GLY A C 1
ATOM 1029 O O . GLY A 1 131 ? -2.949 17.892 0.784 1.00 40.06 131 GLY A O 1
ATOM 1030 N N . SER A 1 132 ? -0.878 17.011 0.898 1.00 35.12 132 SER A N 1
ATOM 1031 C CA . SER A 1 132 ? -0.144 18.272 1.107 1.00 35.12 132 SER A CA 1
ATOM 1032 C C . SER A 1 132 ? 0.730 18.701 -0.077 1.00 35.12 132 SER A C 1
ATOM 1034 O O . SER A 1 132 ? 1.372 19.742 0.002 1.00 35.12 132 SER A O 1
ATOM 1036 N N . ARG A 1 133 ? 0.756 17.928 -1.175 1.00 37.41 133 ARG A N 1
ATOM 1037 C CA . ARG A 1 133 ? 1.520 18.253 -2.399 1.00 37.41 133 ARG A CA 1
ATOM 1038 C C . ARG A 1 133 ? 0.649 18.572 -3.617 1.00 37.41 133 ARG A C 1
ATOM 1040 O O . ARG A 1 133 ? 1.183 18.779 -4.698 1.00 37.41 133 ARG A O 1
ATOM 1047 N N . SER A 1 134 ? -0.671 18.596 -3.445 1.00 33.81 134 SER A N 1
ATOM 1048 C CA . SER A 1 134 ? -1.638 18.996 -4.470 1.00 33.81 134 SER A CA 1
ATOM 1049 C C . SER A 1 134 ? -2.359 20.284 -4.050 1.00 33.81 134 SER A C 1
ATOM 1051 O O . SER A 1 134 ? -3.549 20.252 -3.725 1.00 33.81 134 SER A O 1
ATOM 1053 N N . GLN A 1 135 ? -1.612 21.384 -3.968 1.00 32.22 135 GLN A N 1
ATOM 1054 C CA . GLN A 1 135 ? -2.079 22.765 -4.138 1.00 32.22 135 GLN A CA 1
ATOM 1055 C C . GLN A 1 135 ? -0.940 23.569 -4.756 1.00 32.22 135 GLN A C 1
ATOM 1057 O O . GLN A 1 135 ? 0.220 23.296 -4.369 1.00 32.22 135 GLN A O 1
#